Protein AF-A0A803NSI9-F1 (afdb_monomer)

Organism: Cannabis sativa (NCBI:txid3483)

Radius of gyration: 17.81 Å; Cα contacts (8 Å, |Δi|>4): 91; chains: 1; bounding box: 42×23×48 Å

Solvent-accessible surface area (backbone atoms only — not comparable to full-atom values): 7154 Å² total; per-residue (Å²): 134,84,73,88,62,89,81,51,71,66,54,53,50,34,50,50,52,51,50,42,46,43,50,57,47,51,24,62,81,75,98,66,82,80,56,68,67,58,59,56,29,56,75,33,67,69,58,43,72,67,45,65,57,70,59,56,25,48,53,41,38,52,51,20,51,55,52,41,74,72,44,90,65,94,57,96,67,52,54,31,63,44,64,64,55,48,48,48,43,29,71,76,36,57,70,56,15,72,74,48,30,48,77,79,56,88,52,86,63,64,70,80,13,56,43,70,58,79,77,131

Structure (mmCIF, N/CA/C/O backbone):
data_AF-A0A803NSI9-F1
#
_entry.id   AF-A0A803NSI9-F1
#
loop_
_atom_site.group_PDB
_atom_site.id
_atom_site.type_symbol
_atom_site.label_atom_id
_atom_site.label_alt_id
_atom_site.l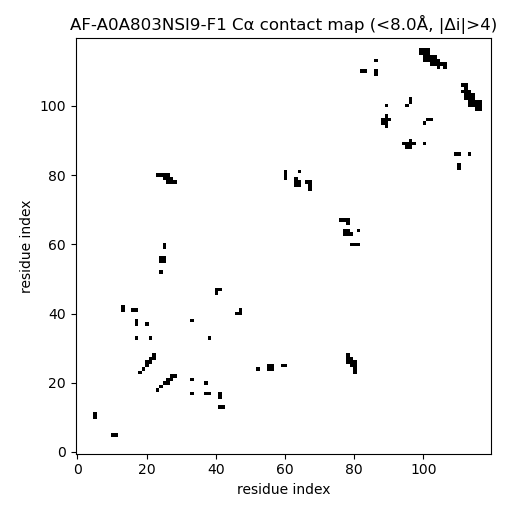abel_comp_id
_atom_site.label_asym_id
_atom_site.label_entity_id
_atom_site.label_seq_id
_atom_site.pdbx_PDB_ins_code
_atom_site.Cartn_x
_atom_site.Cartn_y
_atom_site.Cartn_z
_atom_site.occupancy
_atom_site.B_iso_or_equiv
_atom_site.auth_seq_id
_atom_site.auth_comp_id
_atom_site.auth_asym_id
_atom_site.auth_atom_id
_atom_site.pdbx_PDB_model_num
ATOM 1 N N . MET A 1 1 ? -7.274 -0.157 26.156 1.00 39.25 1 MET A N 1
ATOM 2 C CA . MET A 1 1 ? -7.868 -1.446 26.565 1.00 39.25 1 MET A CA 1
ATOM 3 C C . MET A 1 1 ? -8.128 -2.195 25.267 1.00 39.25 1 MET A C 1
ATOM 5 O O . MET A 1 1 ? -9.090 -1.889 24.584 1.00 39.25 1 MET A O 1
ATOM 9 N N . LEU A 1 2 ? -7.152 -2.987 24.818 1.00 45.94 2 LEU A N 1
ATOM 10 C CA . LEU A 1 2 ? -7.159 -3.613 23.492 1.00 45.94 2 LEU A CA 1
ATOM 11 C C . LEU A 1 2 ? -8.053 -4.854 23.546 1.00 45.94 2 LEU A C 1
ATOM 13 O O . LEU A 1 2 ? -7.735 -5.786 24.276 1.00 45.94 2 LEU A O 1
ATOM 17 N N . PHE A 1 3 ? -9.175 -4.793 22.827 1.00 53.41 3 PHE A N 1
ATOM 18 C CA . PHE A 1 3 ? -10.102 -5.883 22.504 1.00 53.41 3 PHE A CA 1
ATOM 19 C C . PHE A 1 3 ? -10.387 -6.855 23.655 1.00 53.41 3 PHE A C 1
ATOM 21 O O . PHE A 1 3 ? -9.786 -7.923 23.789 1.00 53.41 3 PHE A O 1
ATOM 28 N N . GLY A 1 4 ? -11.345 -6.485 24.503 1.00 48.59 4 GLY A N 1
ATOM 29 C CA . GLY A 1 4 ? -11.903 -7.395 25.495 1.00 48.59 4 GLY A CA 1
ATOM 30 C C . GLY A 1 4 ? -12.705 -8.510 24.830 1.00 48.59 4 GLY A C 1
ATOM 31 O O . GLY A 1 4 ? -13.916 -8.383 24.773 1.00 48.59 4 GLY A O 1
ATOM 32 N N . THR A 1 5 ? -12.027 -9.592 24.422 1.00 59.25 5 THR A N 1
ATOM 33 C CA . THR A 1 5 ? -12.569 -10.770 23.708 1.00 59.25 5 THR A CA 1
ATOM 34 C C . THR A 1 5 ? -13.263 -10.386 22.394 1.00 59.25 5 THR A C 1
ATOM 36 O O . THR A 1 5 ? -14.212 -9.624 22.417 1.00 59.25 5 THR A O 1
ATOM 39 N N . ILE A 1 6 ? -12.818 -10.916 21.248 1.00 63.94 6 ILE A N 1
ATOM 40 C CA . ILE A 1 6 ? -13.562 -10.766 19.982 1.00 63.94 6 ILE A CA 1
ATOM 41 C C . ILE A 1 6 ? -14.926 -11.418 20.206 1.00 63.94 6 ILE A C 1
ATOM 43 O O . ILE A 1 6 ? -14.988 -12.635 20.406 1.00 63.94 6 ILE A O 1
ATOM 47 N N . LYS A 1 7 ? -15.979 -10.609 20.302 1.00 69.62 7 LYS A N 1
ATOM 48 C CA . LYS A 1 7 ? -17.301 -11.069 20.747 1.00 69.62 7 LYS A CA 1
ATOM 49 C C . LYS A 1 7 ? -18.300 -11.163 19.609 1.00 69.62 7 LYS A C 1
ATOM 51 O O . LYS A 1 7 ? -19.224 -11.968 19.719 1.00 69.62 7 LYS A O 1
ATOM 56 N N . ASP A 1 8 ? -18.111 -10.391 18.544 1.00 82.69 8 ASP A N 1
ATOM 57 C CA . ASP A 1 8 ? -19.060 -10.294 17.440 1.00 82.69 8 ASP A CA 1
ATOM 58 C C . ASP A 1 8 ? -18.393 -10.011 16.078 1.00 82.69 8 ASP A C 1
ATOM 60 O O . ASP A 1 8 ? -17.171 -9.880 15.954 1.00 82.69 8 ASP A O 1
ATOM 64 N N . ASP A 1 9 ? -19.223 -9.980 15.032 1.00 89.25 9 ASP A N 1
ATOM 65 C CA . ASP A 1 9 ? -18.797 -9.720 13.655 1.00 89.25 9 ASP A CA 1
ATOM 66 C C . ASP A 1 9 ? -18.274 -8.281 13.460 1.00 89.25 9 ASP A C 1
ATOM 68 O O . ASP A 1 9 ? -17.465 -8.050 12.559 1.00 89.25 9 ASP A O 1
ATOM 72 N N . ASP A 1 10 ? -18.679 -7.322 14.303 1.00 89.25 10 ASP A N 1
ATOM 73 C CA . ASP A 1 10 ? -18.208 -5.930 14.242 1.00 89.25 10 ASP A CA 1
ATOM 74 C C . ASP A 1 10 ? -16.729 -5.844 14.638 1.00 89.25 10 ASP A C 1
ATOM 76 O O . ASP A 1 10 ? -15.914 -5.276 13.905 1.00 89.25 10 ASP A O 1
ATOM 80 N N . ASP A 1 11 ? -16.340 -6.522 15.722 1.00 90.00 11 ASP A N 1
ATOM 81 C CA . ASP A 1 11 ? -14.936 -6.660 16.120 1.00 90.00 11 ASP A CA 1
ATOM 82 C C . ASP A 1 11 ? -14.088 -7.278 14.992 1.00 90.00 11 ASP A C 1
ATOM 84 O O . ASP A 1 11 ? -12.969 -6.829 14.711 1.00 90.00 11 ASP A O 1
ATOM 88 N N . ALA A 1 12 ? -14.616 -8.302 14.311 1.00 90.75 12 ALA A N 1
ATOM 89 C CA . ALA A 1 12 ? -13.928 -8.951 13.198 1.00 90.75 12 ALA A CA 1
ATOM 90 C C . ALA A 1 12 ? -13.736 -7.999 12.003 1.00 90.75 12 ALA A C 1
ATOM 92 O O . ALA A 1 12 ? -12.651 -7.964 11.411 1.00 90.75 12 ALA A O 1
ATOM 93 N N . ILE A 1 13 ? -14.750 -7.189 11.676 1.00 91.69 13 ILE A N 1
ATOM 94 C CA . ILE A 1 13 ? -14.670 -6.160 10.630 1.00 91.69 13 ILE A CA 1
ATOM 95 C C . ILE A 1 13 ? -13.623 -5.105 10.994 1.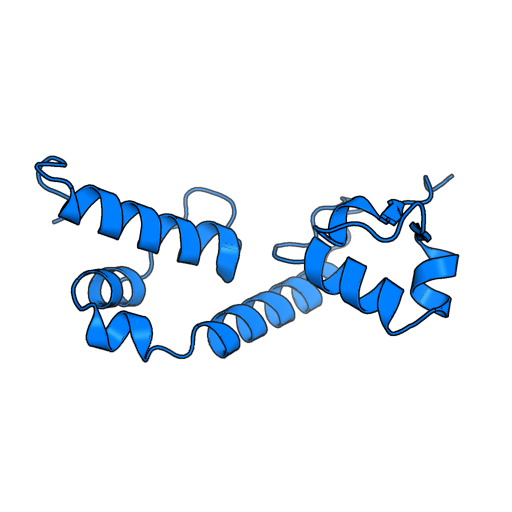00 91.69 13 ILE A C 1
ATOM 97 O O . ILE A 1 13 ? -12.780 -4.765 10.160 1.00 91.69 13 ILE A O 1
ATOM 101 N N . LYS A 1 14 ? -13.614 -4.621 12.239 1.00 93.31 14 LYS A N 1
ATOM 102 C CA . LYS A 1 14 ? -12.630 -3.638 12.714 1.00 93.31 14 LYS A CA 1
ATOM 103 C C . LYS A 1 14 ? -11.209 -4.174 12.618 1.00 93.31 14 LYS A C 1
ATOM 105 O O . LYS A 1 14 ? -10.328 -3.491 12.095 1.00 93.31 14 LYS A O 1
ATOM 110 N N . ILE A 1 15 ? -10.984 -5.424 13.020 1.00 91.19 15 ILE A N 1
ATOM 111 C CA . ILE A 1 15 ? -9.681 -6.087 12.876 1.00 91.19 15 ILE A CA 1
ATOM 112 C C . ILE A 1 15 ? -9.287 -6.212 11.399 1.00 91.19 15 ILE A C 1
ATOM 114 O O . ILE A 1 15 ? -8.138 -5.934 11.052 1.00 91.19 15 ILE A O 1
ATOM 118 N N . ALA A 1 16 ? -10.217 -6.573 10.512 1.00 92.12 16 ALA A N 1
ATOM 119 C CA . ALA A 1 16 ? -9.950 -6.640 9.076 1.00 92.12 16 ALA A CA 1
ATOM 120 C C . ALA A 1 16 ? -9.593 -5.262 8.483 1.00 92.12 16 ALA A C 1
ATOM 122 O O . ALA A 1 16 ? -8.659 -5.165 7.677 1.00 92.12 16 ALA A O 1
ATOM 123 N N . LYS A 1 17 ? -10.269 -4.188 8.919 1.00 93.50 17 LYS A N 1
ATOM 124 C CA . LYS A 1 17 ? -9.940 -2.799 8.556 1.00 93.50 17 LYS A CA 1
ATOM 125 C C . LYS A 1 17 ? -8.524 -2.437 9.035 1.00 93.50 17 LYS A C 1
ATOM 127 O O . LYS A 1 17 ? -7.701 -2.021 8.218 1.00 93.50 17 LYS A O 1
ATOM 132 N N . VAL A 1 18 ? -8.184 -2.694 10.306 1.00 92.06 18 VAL A N 1
ATOM 133 C CA . VAL A 1 18 ? -6.827 -2.471 10.854 1.00 92.06 18 VAL A CA 1
ATOM 134 C C . VAL A 1 18 ? -5.773 -3.255 10.071 1.00 92.06 18 VAL A C 1
ATOM 136 O O . VAL A 1 18 ? -4.748 -2.690 9.680 1.00 92.06 18 VAL A O 1
ATOM 139 N N . PHE A 1 19 ? -6.012 -4.543 9.811 1.00 88.06 19 PHE A N 1
ATOM 140 C CA . PHE A 1 19 ? -5.093 -5.404 9.069 1.00 88.06 19 PHE A CA 1
ATOM 141 C C . PHE A 1 19 ? -4.831 -4.855 7.665 1.00 88.06 19 PHE A C 1
ATOM 143 O O . PHE A 1 19 ? -3.676 -4.753 7.250 1.00 88.06 19 PHE A O 1
ATOM 150 N N . THR A 1 20 ? -5.894 -4.452 6.966 1.00 87.12 20 THR A N 1
ATOM 151 C CA . THR A 1 20 ? -5.825 -3.873 5.621 1.00 87.12 20 THR A CA 1
ATOM 152 C C . THR A 1 20 ? -5.000 -2.593 5.621 1.00 87.12 20 THR A C 1
ATOM 154 O O . THR A 1 20 ? -4.052 -2.469 4.851 1.00 87.12 20 THR A O 1
ATOM 157 N N . VAL A 1 21 ? -5.288 -1.650 6.516 1.00 88.94 21 VAL A N 1
ATOM 158 C CA . VAL A 1 21 ? -4.540 -0.389 6.570 1.00 88.94 21 VAL A CA 1
ATOM 159 C C . VAL A 1 21 ? -3.062 -0.643 6.867 1.00 88.94 21 VAL A C 1
ATOM 161 O O . VAL A 1 21 ? -2.190 -0.204 6.122 1.00 88.94 21 VAL A O 1
ATOM 164 N N . THR A 1 22 ? -2.768 -1.395 7.922 1.00 85.06 22 THR A N 1
ATOM 165 C CA . THR A 1 22 ? -1.390 -1.572 8.400 1.00 85.06 22 THR A CA 1
ATOM 166 C C . THR A 1 22 ? -0.529 -2.416 7.457 1.00 85.06 22 THR A C 1
ATOM 168 O O . THR A 1 22 ? 0.617 -2.056 7.191 1.00 85.06 22 THR A O 1
ATOM 171 N N . ASN A 1 23 ? -1.062 -3.515 6.914 1.00 79.00 23 ASN A N 1
ATOM 172 C CA . ASN A 1 23 ? -0.282 -4.459 6.103 1.00 79.00 23 ASN A CA 1
ATOM 173 C C . ASN A 1 23 ? -0.375 -4.184 4.604 1.00 79.00 23 ASN A C 1
ATOM 175 O O . ASN A 1 23 ? 0.573 -4.469 3.877 1.00 79.00 23 ASN A O 1
ATOM 179 N N . ILE A 1 24 ? -1.510 -3.672 4.125 1.00 79.56 24 ILE A N 1
ATOM 180 C CA . ILE A 1 24 ? -1.711 -3.421 2.696 1.00 79.56 24 ILE A CA 1
ATOM 181 C C . ILE A 1 24 ? -1.359 -1.969 2.390 1.00 79.56 24 ILE A C 1
ATOM 183 O O . ILE A 1 24 ? -0.475 -1.741 1.576 1.00 79.56 24 ILE A O 1
ATOM 187 N N . LEU A 1 25 ? -1.983 -0.991 3.051 1.00 82.00 25 LEU A N 1
ATOM 188 C CA . LEU A 1 25 ? -1.800 0.422 2.683 1.00 82.00 25 LEU A CA 1
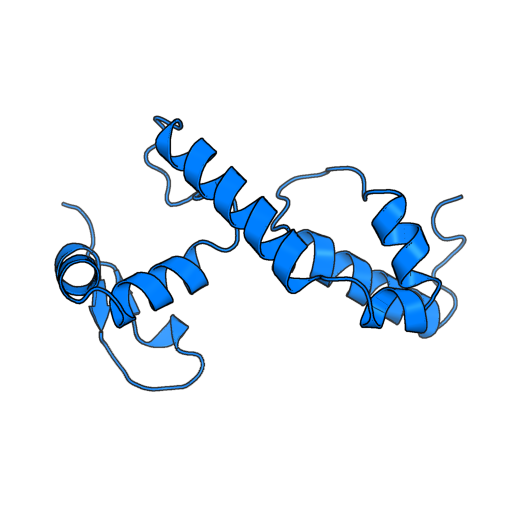ATOM 189 C C . LEU A 1 25 ? -0.474 1.018 3.157 1.00 82.00 25 LEU A C 1
ATOM 191 O O . LEU A 1 25 ? 0.173 1.737 2.399 1.00 82.00 25 LEU A O 1
ATOM 195 N N . GLU A 1 26 ? -0.089 0.739 4.400 1.00 80.19 26 GLU A N 1
ATOM 196 C CA . GLU A 1 26 ? 1.167 1.217 4.992 1.00 80.19 26 GLU A CA 1
ATOM 197 C C . GLU A 1 26 ? 2.308 0.214 4.798 1.00 80.19 26 GLU A C 1
ATOM 199 O O . GLU A 1 26 ? 3.476 0.560 4.940 1.00 80.19 26 GLU A O 1
ATOM 204 N N . SER A 1 27 ? 1.975 -1.043 4.489 1.00 73.69 27 SER A N 1
ATOM 205 C CA . SER A 1 27 ? 2.922 -2.148 4.351 1.00 73.69 27 SER A CA 1
ATOM 206 C C . SER A 1 27 ? 3.956 -2.230 5.484 1.00 73.69 27 SER A C 1
ATOM 208 O O . SER A 1 27 ? 5.133 -2.551 5.265 1.00 73.69 27 SER A O 1
ATOM 210 N N . LYS A 1 28 ? 3.503 -1.993 6.718 1.00 68.69 28 LYS A N 1
ATOM 211 C CA . LYS A 1 28 ? 4.312 -2.194 7.918 1.00 68.69 28 LYS A CA 1
ATOM 212 C C . LYS A 1 28 ? 4.713 -3.665 8.006 1.00 68.69 28 LYS A C 1
ATOM 214 O O . LYS A 1 28 ? 3.871 -4.556 7.923 1.00 68.69 28 LYS A O 1
ATOM 219 N N . ARG A 1 29 ? 6.014 -3.928 8.158 1.00 59.56 29 ARG A N 1
ATOM 220 C CA . ARG A 1 29 ? 6.553 -5.273 8.402 1.00 59.56 29 ARG A CA 1
ATOM 221 C C . ARG A 1 29 ? 7.122 -5.350 9.815 1.00 59.56 29 ARG A C 1
ATOM 223 O O . ARG A 1 29 ? 7.892 -4.486 10.223 1.00 59.56 29 ARG A O 1
ATOM 230 N N . GLY A 1 30 ? 6.773 -6.416 10.532 1.00 61.44 30 GLY A N 1
ATOM 231 C CA . GLY A 1 30 ? 7.203 -6.666 11.910 1.00 61.44 30 GLY A CA 1
ATOM 232 C C . GLY A 1 30 ? 6.149 -6.290 12.953 1.00 61.44 30 GLY A C 1
ATOM 233 O O . GLY A 1 30 ? 5.103 -5.735 12.634 1.00 61.44 30 GLY A O 1
ATOM 234 N N . SER A 1 31 ? 6.425 -6.614 14.218 1.00 60.03 31 SER A N 1
ATOM 235 C CA . SER A 1 31 ? 5.533 -6.322 15.348 1.00 60.03 31 SER A CA 1
ATOM 236 C C . SER A 1 31 ? 5.609 -4.840 15.726 1.00 60.03 31 SER A C 1
ATOM 238 O O . SER A 1 31 ? 6.195 -4.478 16.745 1.00 60.03 31 SER A O 1
ATOM 240 N N . THR A 1 32 ? 5.063 -3.968 14.882 1.00 69.19 32 THR A N 1
ATOM 241 C CA . THR A 1 32 ? 4.888 -2.548 15.206 1.00 69.19 32 THR A CA 1
ATOM 242 C C . THR A 1 32 ? 3.533 -2.333 15.866 1.00 69.19 32 THR A C 1
ATOM 244 O O . THR A 1 32 ? 2.536 -2.933 15.469 1.00 69.19 32 THR A O 1
ATOM 247 N N . ALA A 1 33 ? 3.493 -1.472 16.884 1.00 80.69 33 ALA A N 1
ATOM 248 C CA . ALA A 1 33 ? 2.234 -1.066 17.490 1.00 80.69 33 ALA A CA 1
ATOM 249 C C . ALA A 1 33 ? 1.334 -0.393 16.439 1.00 80.69 33 ALA A C 1
ATOM 251 O O . ALA A 1 33 ? 1.811 0.373 15.595 1.00 80.69 33 ALA A O 1
ATOM 252 N N . VAL A 1 34 ? 0.035 -0.689 16.496 1.00 83.69 34 VAL A N 1
ATOM 253 C CA . VAL A 1 34 ? -0.963 -0.013 15.663 1.00 83.69 34 VAL A CA 1
ATOM 254 C C . VAL A 1 34 ? -1.076 1.436 16.131 1.00 83.69 34 VAL A C 1
ATOM 256 O O . VAL A 1 34 ? -1.116 1.711 17.329 1.00 83.69 34 VAL A O 1
ATOM 259 N N . ASP A 1 35 ? -1.104 2.353 15.170 1.00 87.19 35 ASP A N 1
ATOM 260 C CA . ASP A 1 35 ? -1.282 3.780 15.422 1.00 87.19 35 ASP A CA 1
ATOM 261 C C . ASP A 1 35 ? -2.664 4.027 16.049 1.00 87.19 35 ASP A C 1
ATOM 263 O O . ASP A 1 35 ? -3.682 3.531 15.559 1.00 87.19 35 ASP A O 1
ATOM 267 N N . GLU A 1 36 ? -2.696 4.795 17.137 1.00 90.38 36 GLU A N 1
ATOM 268 C CA . GLU A 1 36 ? -3.919 5.148 17.861 1.00 90.38 36 GLU A CA 1
ATOM 269 C C . GLU A 1 36 ? -4.956 5.814 16.946 1.00 90.38 36 GLU A C 1
ATOM 271 O O . GLU A 1 36 ? -6.154 5.598 17.115 1.00 90.38 36 GLU A O 1
ATOM 276 N N . LEU A 1 37 ? -4.512 6.571 15.938 1.00 92.44 37 LEU A N 1
ATOM 277 C CA . LEU A 1 37 ? -5.400 7.157 14.941 1.00 92.44 37 LEU A CA 1
ATOM 278 C C . LEU A 1 37 ? -6.154 6.079 14.157 1.00 92.44 37 LEU A C 1
ATOM 280 O O . LEU A 1 37 ? -7.352 6.212 13.949 1.00 92.44 37 LEU A O 1
ATOM 284 N N . ILE A 1 38 ? -5.482 4.997 13.755 1.00 91.62 38 ILE A N 1
ATOM 285 C CA . ILE A 1 38 ? -6.131 3.895 13.030 1.00 91.62 38 ILE A CA 1
ATOM 286 C C . ILE A 1 38 ? -7.159 3.208 13.923 1.00 91.62 38 ILE A C 1
ATOM 288 O O . ILE A 1 38 ? -8.250 2.904 13.456 1.00 91.62 38 ILE A O 1
ATOM 292 N N . MET A 1 39 ? -6.837 3.023 15.205 1.00 92.12 39 MET A N 1
ATOM 293 C CA . MET A 1 39 ? -7.767 2.440 16.174 1.00 92.12 39 MET A CA 1
ATOM 294 C C . MET A 1 39 ? -9.027 3.298 16.335 1.00 92.12 39 MET A C 1
ATOM 296 O O . MET A 1 39 ? -10.123 2.760 16.324 1.00 92.12 39 MET A O 1
ATOM 300 N N . LYS A 1 40 ? -8.882 4.627 16.404 1.00 93.62 40 LYS A N 1
ATOM 301 C CA . LYS A 1 40 ? -10.027 5.550 16.465 1.00 93.62 40 LYS A CA 1
ATOM 302 C C . LYS A 1 40 ? -10.850 5.546 15.180 1.00 93.62 40 LYS A C 1
ATOM 304 O O . LYS A 1 40 ? -12.068 5.564 15.250 1.00 93.62 40 LYS A O 1
ATOM 309 N N . LEU A 1 41 ? -10.190 5.504 14.021 1.00 95.69 41 LEU A N 1
ATOM 310 C CA . LEU A 1 41 ? -10.877 5.500 12.731 1.00 95.69 41 LEU A CA 1
ATOM 311 C C . LEU A 1 41 ? -11.692 4.225 12.527 1.00 95.69 41 LEU A C 1
ATOM 313 O O . LEU A 1 41 ? -12.792 4.306 12.016 1.00 95.69 41 LEU A O 1
ATOM 317 N N . VAL A 1 42 ? -11.203 3.041 12.911 1.00 94.25 42 VAL A N 1
ATOM 318 C CA . VAL A 1 42 ? -11.994 1.812 12.701 1.00 94.25 42 VAL A CA 1
ATOM 319 C C . VAL A 1 42 ? -13.241 1.731 13.583 1.00 94.25 42 VAL A C 1
ATOM 321 O O . VAL A 1 42 ? -14.153 0.980 13.246 1.00 94.25 42 VAL A O 1
ATOM 324 N N . ASP A 1 43 ? -13.292 2.496 14.674 1.00 93.38 43 ASP A N 1
ATOM 325 C CA . ASP A 1 43 ? -14.470 2.594 15.537 1.00 93.38 43 ASP A CA 1
ATOM 326 C C . ASP A 1 43 ? -15.570 3.510 14.966 1.00 93.38 43 ASP A C 1
ATOM 328 O O . ASP A 1 43 ? -16.724 3.363 15.368 1.00 93.38 43 ASP A O 1
ATOM 332 N N . ASP A 1 44 ? -15.249 4.399 14.015 1.00 94.56 44 ASP A N 1
ATOM 333 C CA . ASP A 1 44 ? -16.199 5.301 13.348 1.00 94.56 44 ASP A CA 1
ATOM 334 C C . ASP A 1 44 ? -16.161 5.104 11.823 1.00 94.56 44 ASP A C 1
ATOM 336 O O . ASP A 1 44 ? -15.208 5.470 11.135 1.00 94.56 44 ASP A O 1
ATOM 340 N N . GLU A 1 45 ? -17.212 4.497 11.273 1.00 92.19 45 GLU A N 1
ATOM 341 C CA . GLU A 1 45 ? -17.266 4.160 9.850 1.00 92.19 45 GLU A CA 1
ATOM 342 C C . GLU A 1 45 ? -17.275 5.387 8.927 1.00 92.19 45 GLU A C 1
ATOM 344 O O . GLU A 1 45 ? -16.651 5.356 7.865 1.00 92.19 45 GLU A O 1
ATOM 349 N N . GLU A 1 46 ? -17.918 6.483 9.334 1.00 95.62 46 GLU A N 1
ATOM 350 C CA . GLU A 1 46 ? -18.000 7.697 8.522 1.00 95.62 46 GLU A CA 1
ATOM 351 C C . GLU A 1 46 ? -16.632 8.384 8.429 1.00 95.62 46 GLU A C 1
ATOM 353 O O . GLU A 1 46 ? -16.211 8.804 7.343 1.00 95.62 46 GLU A O 1
ATOM 358 N N . ASP A 1 47 ? -15.913 8.454 9.548 1.00 95.94 47 ASP A N 1
ATOM 359 C CA . ASP A 1 47 ? -14.553 8.980 9.589 1.00 95.94 47 ASP A CA 1
ATOM 360 C C . ASP A 1 47 ? -13.569 8.058 8.861 1.00 95.94 47 ASP A C 1
ATOM 362 O O . ASP A 1 47 ? -12.699 8.550 8.135 1.00 95.94 47 ASP A O 1
ATOM 366 N N . PHE A 1 48 ? -13.718 6.732 8.990 1.00 95.56 48 PHE A N 1
ATOM 367 C CA . PHE A 1 48 ? -12.909 5.766 8.246 1.00 95.56 48 PHE A CA 1
ATOM 368 C C . PHE A 1 48 ? -13.047 5.975 6.737 1.00 95.56 48 PHE A C 1
ATOM 370 O O . PHE A 1 48 ? -12.037 6.059 6.040 1.00 95.56 48 PHE A O 1
ATOM 377 N N . ASP A 1 49 ? -14.268 6.096 6.222 1.00 94.00 49 ASP A N 1
ATOM 378 C CA . ASP A 1 49 ? -14.519 6.202 4.782 1.00 94.00 49 ASP A CA 1
ATOM 379 C C . ASP A 1 49 ? -14.090 7.555 4.200 1.00 94.00 49 ASP A C 1
ATOM 381 O O . ASP A 1 49 ? -13.635 7.636 3.054 1.00 94.00 49 ASP A O 1
ATOM 385 N N . LYS A 1 50 ? -14.189 8.632 4.987 1.00 96.62 50 LYS A N 1
ATOM 386 C CA . LYS A 1 50 ? -13.738 9.975 4.585 1.00 96.62 50 LYS A CA 1
ATOM 387 C C . LYS A 1 50 ? -12.234 10.173 4.727 1.00 96.62 50 LYS A C 1
ATOM 389 O O . LYS A 1 50 ? -11.689 11.128 4.160 1.00 96.62 50 LYS A O 1
ATOM 394 N N . TYR A 1 51 ? -11.555 9.314 5.482 1.00 96.19 51 TYR A N 1
ATOM 395 C CA . TYR A 1 51 ? -10.125 9.440 5.695 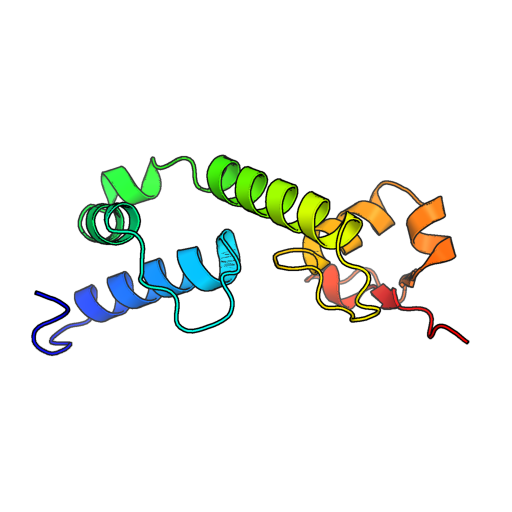1.00 96.19 51 TYR A CA 1
ATOM 396 C C . TYR A 1 51 ? -9.361 9.321 4.362 1.00 96.19 51 TYR A C 1
ATOM 398 O O . TYR A 1 51 ? -9.645 8.438 3.549 1.00 96.19 51 TYR A O 1
ATOM 406 N N . PRO A 1 52 ? -8.353 10.176 4.097 1.00 95.06 52 PRO A N 1
ATOM 407 C CA . PRO A 1 52 ? -7.643 10.193 2.821 1.00 95.06 52 PRO A CA 1
ATOM 408 C C . PRO A 1 52 ? -6.622 9.043 2.703 1.00 95.06 52 PRO A C 1
ATOM 410 O O . PRO A 1 52 ? -5.417 9.276 2.560 1.00 95.06 52 PRO A O 1
ATOM 413 N N . TRP A 1 53 ? -7.094 7.791 2.713 1.00 90.56 53 TRP A N 1
ATOM 414 C CA . TRP A 1 53 ? -6.276 6.572 2.646 1.00 90.56 53 TRP A CA 1
ATOM 415 C C . TRP A 1 53 ? -5.291 6.565 1.480 1.00 90.56 53 TRP A C 1
ATOM 417 O O . TRP A 1 53 ? -4.145 6.151 1.644 1.00 90.56 53 TRP A O 1
ATOM 427 N N . GLY A 1 54 ? -5.711 7.080 0.320 1.00 86.38 54 GLY A N 1
ATOM 428 C CA . GLY A 1 54 ? -4.851 7.191 -0.857 1.00 86.38 54 GLY A CA 1
ATOM 429 C C . GLY A 1 54 ? -3.632 8.087 -0.621 1.00 86.38 54 GLY A C 1
ATOM 430 O O . GLY A 1 54 ? -2.529 7.719 -1.012 1.00 86.38 54 GLY A O 1
ATOM 431 N N . ARG A 1 55 ? -3.802 9.225 0.070 1.00 89.69 55 ARG A N 1
ATOM 432 C CA . ARG A 1 55 ? -2.683 10.120 0.407 1.00 89.69 55 ARG A CA 1
ATOM 433 C C . ARG A 1 55 ? -1.755 9.471 1.428 1.00 89.69 55 ARG A C 1
ATOM 435 O O . ARG A 1 55 ? -0.554 9.448 1.205 1.00 89.69 55 ARG A O 1
ATOM 442 N N . ARG A 1 56 ? -2.306 8.886 2.497 1.00 89.25 56 ARG A N 1
ATOM 443 C CA . ARG A 1 56 ? -1.504 8.196 3.520 1.00 89.25 56 ARG A CA 1
ATOM 444 C C . ARG A 1 56 ? -0.674 7.058 2.920 1.00 89.25 56 ARG A C 1
ATOM 446 O O . ARG A 1 56 ? 0.518 6.974 3.180 1.00 89.25 56 ARG A O 1
ATOM 453 N N . SER A 1 57 ? -1.286 6.222 2.079 1.00 84.31 57 SER A N 1
ATOM 454 C CA . SER A 1 57 ? -0.583 5.127 1.398 1.00 84.31 57 SER A CA 1
ATOM 455 C C . SER A 1 57 ? 0.486 5.641 0.427 1.00 84.31 57 SER A C 1
ATOM 457 O O . SER A 1 57 ? 1.582 5.084 0.367 1.00 84.31 57 SER A O 1
ATOM 459 N N . PHE A 1 58 ? 0.211 6.734 -0.292 1.00 82.56 58 PHE A N 1
ATOM 460 C CA . PHE A 1 58 ? 1.198 7.382 -1.156 1.00 82.56 58 PHE A CA 1
ATOM 461 C C . PHE A 1 58 ? 2.408 7.891 -0.362 1.00 82.56 58 PHE A C 1
ATOM 463 O O . PHE A 1 58 ? 3.542 7.599 -0.736 1.00 82.56 58 PHE A O 1
ATOM 470 N N . ASP A 1 59 ? 2.180 8.582 0.755 1.00 85.88 59 ASP A N 1
ATOM 471 C CA . ASP A 1 59 ? 3.253 9.121 1.593 1.00 85.88 59 ASP A CA 1
ATOM 472 C C . ASP A 1 59 ? 4.138 8.003 2.169 1.00 85.88 59 ASP A C 1
ATOM 474 O O . ASP A 1 59 ? 5.366 8.097 2.108 1.00 85.88 59 ASP A O 1
ATOM 478 N N . GLU A 1 60 ? 3.542 6.911 2.665 1.00 81.44 60 GLU A N 1
ATOM 479 C CA . GLU A 1 60 ? 4.300 5.741 3.134 1.00 81.44 60 GLU A CA 1
ATOM 480 C C . GLU A 1 60 ? 5.073 5.059 1.996 1.00 81.44 60 GLU A C 1
ATOM 482 O O . GLU A 1 60 ? 6.225 4.665 2.177 1.00 81.44 60 GLU A O 1
ATOM 487 N N . THR A 1 61 ? 4.497 5.003 0.792 1.00 76.06 61 THR A N 1
ATOM 488 C CA . THR A 1 61 ? 5.183 4.466 -0.393 1.00 76.06 61 THR A CA 1
ATOM 489 C C . THR A 1 61 ? 6.414 5.300 -0.751 1.00 76.06 61 THR A C 1
ATOM 491 O O . THR A 1 61 ? 7.487 4.745 -0.986 1.00 76.06 61 THR A O 1
ATOM 494 N N . ILE A 1 62 ? 6.299 6.632 -0.765 1.00 80.69 62 ILE A N 1
ATOM 495 C CA . ILE A 1 62 ? 7.428 7.527 -1.056 1.00 80.69 62 ILE A CA 1
ATOM 496 C C . ILE A 1 62 ? 8.525 7.385 -0.000 1.00 80.69 62 ILE A C 1
ATOM 498 O O . ILE A 1 62 ? 9.696 7.266 -0.360 1.00 80.69 62 ILE A O 1
ATOM 502 N N . LYS A 1 63 ? 8.166 7.330 1.289 1.00 79.69 63 LYS A N 1
ATOM 503 C CA . LYS A 1 63 ? 9.135 7.078 2.367 1.00 79.69 63 LYS A CA 1
ATOM 504 C C . LYS A 1 63 ? 9.862 5.751 2.158 1.00 79.69 63 LYS A C 1
ATOM 506 O O . LYS A 1 63 ? 11.089 5.723 2.205 1.00 79.69 63 LYS A O 1
ATOM 511 N N . GLY A 1 64 ? 9.126 4.678 1.862 1.00 75.31 64 GLY A N 1
ATOM 512 C CA . GLY A 1 64 ? 9.695 3.359 1.587 1.00 75.31 64 GLY A CA 1
ATOM 513 C C . GLY A 1 64 ? 10.654 3.355 0.393 1.00 75.31 64 GLY A C 1
ATOM 514 O O . GLY A 1 64 ? 11.710 2.728 0.465 1.00 75.31 64 GLY A O 1
ATOM 515 N N . LEU A 1 65 ? 10.333 4.091 -0.677 1.00 74.00 65 LEU A N 1
ATOM 516 C CA . LEU A 1 65 ? 11.197 4.246 -1.852 1.00 74.00 65 LEU A CA 1
ATOM 517 C C . LEU A 1 65 ? 12.492 5.003 -1.533 1.00 74.00 65 LEU A C 1
ATOM 519 O O . LEU A 1 65 ? 13.563 4.551 -1.932 1.00 74.00 65 LEU A O 1
ATOM 523 N N . ILE A 1 66 ? 12.404 6.114 -0.795 1.00 77.31 66 ILE A N 1
ATOM 524 C CA . ILE A 1 66 ? 13.579 6.886 -0.362 1.00 77.31 66 ILE A CA 1
ATOM 525 C C . ILE A 1 66 ? 14.477 6.010 0.516 1.00 77.31 66 ILE A C 1
ATOM 527 O O . ILE A 1 66 ? 15.670 5.884 0.256 1.00 77.31 66 ILE A O 1
ATOM 531 N N . SER A 1 67 ? 13.899 5.319 1.502 1.00 73.12 67 SER A N 1
ATOM 532 C CA . SER A 1 67 ? 14.660 4.408 2.361 1.00 73.12 67 SER A CA 1
ATOM 533 C C . SER A 1 67 ? 15.284 3.247 1.585 1.00 73.12 67 SER A C 1
ATOM 535 O O . SER A 1 67 ? 16.390 2.831 1.909 1.00 73.12 67 SER A O 1
ATOM 537 N N . ALA A 1 68 ? 14.610 2.720 0.558 1.00 67.88 68 ALA A N 1
ATOM 538 C CA . ALA A 1 68 ? 15.164 1.669 -0.292 1.00 67.88 68 ALA A CA 1
ATOM 539 C C . ALA A 1 68 ? 16.329 2.167 -1.161 1.00 67.88 68 ALA A C 1
ATOM 541 O O . ALA A 1 68 ? 17.268 1.412 -1.391 1.00 67.88 68 ALA A O 1
ATOM 542 N N . GLN A 1 69 ? 16.299 3.426 -1.609 1.00 66.50 69 GLN A N 1
ATOM 543 C CA . GLN A 1 69 ? 17.416 4.049 -2.324 1.00 66.50 69 GLN A CA 1
ATOM 544 C C . GLN A 1 69 ? 18.667 4.167 -1.440 1.00 66.50 69 GLN A C 1
ATOM 546 O O . GLN A 1 69 ? 19.784 4.015 -1.928 1.00 66.50 69 GLN A O 1
ATOM 551 N N . GLU A 1 70 ? 18.479 4.426 -0.148 1.00 67.25 70 GLU A N 1
ATOM 552 C CA . GLU A 1 70 ? 19.559 4.543 0.839 1.00 67.25 70 GLU A CA 1
ATOM 553 C C . GLU A 1 70 ? 20.001 3.183 1.411 1.00 67.25 70 GLU A C 1
ATOM 555 O O . GLU A 1 70 ? 21.028 3.090 2.087 1.00 67.25 70 GLU A O 1
ATOM 560 N N . CYS A 1 71 ? 19.243 2.111 1.157 1.00 60.44 71 CYS A N 1
ATOM 561 C CA . CYS A 1 71 ? 19.536 0.787 1.687 1.00 60.44 71 CYS A CA 1
ATOM 562 C C . CYS A 1 71 ? 20.496 0.028 0.763 1.00 60.44 71 CYS A C 1
ATOM 564 O O . CYS A 1 71 ? 20.122 -0.425 -0.313 1.00 60.44 71 CYS A O 1
ATOM 566 N N . ASP A 1 72 ? 21.717 -0.223 1.233 1.00 55.88 72 ASP A N 1
ATOM 567 C CA . ASP A 1 72 ? 22.733 -1.010 0.509 1.00 55.88 72 ASP A CA 1
ATOM 568 C C . ASP A 1 72 ? 22.422 -2.531 0.481 1.00 55.88 72 ASP A C 1
ATOM 570 O O . ASP A 1 72 ? 23.212 -3.372 0.041 1.00 55.88 72 ASP A O 1
ATOM 574 N N . LYS A 1 73 ? 21.243 -2.929 0.984 1.00 54.25 73 LYS A N 1
ATOM 575 C CA . LYS A 1 73 ? 20.784 -4.319 0.978 1.00 54.25 73 LYS A CA 1
ATOM 576 C C . LYS A 1 73 ? 20.252 -4.682 -0.407 1.00 54.25 73 LYS A C 1
ATOM 578 O O . LYS A 1 73 ? 19.177 -4.254 -0.810 1.00 54.25 73 LYS A O 1
ATOM 583 N N . LYS A 1 74 ? 20.957 -5.583 -1.094 1.00 47.66 74 LYS A N 1
ATOM 584 C CA . LYS A 1 74 ? 20.544 -6.215 -2.364 1.00 47.66 74 LYS A CA 1
ATOM 585 C C . LYS A 1 74 ? 19.423 -7.254 -2.182 1.00 47.66 74 LYS A C 1
ATOM 587 O O . LYS A 1 74 ? 19.536 -8.387 -2.645 1.00 47.66 74 LYS A O 1
ATOM 592 N N . GLY A 1 75 ? 18.365 -6.903 -1.458 1.00 51.00 75 GLY A N 1
ATOM 593 C CA . GLY A 1 75 ? 17.167 -7.724 -1.305 1.00 51.00 75 GLY A CA 1
ATOM 594 C C . GLY A 1 75 ? 16.017 -7.159 -2.131 1.00 51.00 75 GLY A C 1
ATOM 595 O O . GLY A 1 75 ? 15.911 -5.952 -2.301 1.00 51.00 75 GLY A O 1
ATOM 596 N N . TYR A 1 76 ? 15.091 -8.012 -2.576 1.00 46.84 76 TYR A N 1
ATOM 597 C CA . TYR A 1 76 ? 13.808 -7.602 -3.185 1.00 46.84 76 TYR A CA 1
ATOM 598 C C . TYR A 1 76 ? 12.867 -6.878 -2.192 1.00 46.84 76 TYR A C 1
ATOM 600 O O . TYR A 1 76 ? 11.674 -6.709 -2.439 1.00 46.84 76 TYR A O 1
ATOM 608 N N . GLU A 1 77 ? 13.396 -6.487 -1.037 1.00 51.47 77 GLU A N 1
ATOM 609 C CA . GLU A 1 77 ? 12.717 -5.877 0.092 1.00 51.47 77 GLU A CA 1
ATOM 610 C C . GLU A 1 77 ? 12.693 -4.358 -0.083 1.00 51.47 77 GLU A C 1
ATOM 612 O O . GLU A 1 77 ? 13.160 -3.611 0.768 1.00 51.47 77 GLU A O 1
ATOM 617 N N . LEU A 1 78 ? 12.124 -3.880 -1.190 1.00 51.75 78 LEU A N 1
ATOM 618 C CA . LEU A 1 78 ? 11.577 -2.530 -1.164 1.00 51.75 78 LEU A CA 1
ATOM 619 C C . LEU A 1 78 ? 10.463 -2.541 -0.107 1.00 51.75 78 LEU A C 1
ATOM 621 O O . LEU A 1 78 ? 9.516 -3.325 -0.195 1.00 51.75 78 LEU A O 1
ATOM 625 N N . CYS A 1 79 ? 10.648 -1.753 0.946 1.00 51.31 79 CYS A N 1
ATOM 626 C CA . CYS A 1 79 ? 9.834 -1.680 2.156 1.00 51.31 79 CYS A CA 1
ATOM 627 C C . CYS A 1 79 ? 8.392 -1.199 1.896 1.00 51.31 79 CYS A C 1
ATOM 629 O O . CYS A 1 79 ? 8.001 -0.133 2.351 1.00 51.31 79 CYS A O 1
ATOM 631 N N . GLY A 1 80 ? 7.591 -1.992 1.188 1.00 54.00 80 GLY A N 1
ATOM 632 C CA . GLY A 1 80 ? 6.158 -1.783 1.036 1.00 54.00 80 GLY A CA 1
ATOM 633 C C . GLY A 1 80 ? 5.655 -1.172 -0.266 1.00 54.00 80 GLY A C 1
ATOM 634 O O . GLY A 1 80 ? 6.405 -0.549 -1.008 1.00 54.00 80 GLY A O 1
ATOM 635 N N . PHE A 1 81 ? 4.418 -1.581 -0.603 1.00 59.69 81 PHE A N 1
ATOM 636 C CA . PHE A 1 81 ? 3.696 -1.481 -1.890 1.00 59.69 81 PHE A CA 1
ATOM 637 C C . PHE A 1 81 ? 4.520 -1.484 -3.200 1.00 59.69 81 PHE A C 1
ATOM 639 O O . PHE A 1 81 ? 4.033 -0.993 -4.227 1.00 59.69 81 PHE A O 1
ATOM 646 N N . PRO A 1 82 ? 5.732 -2.072 -3.265 1.00 61.91 82 PRO A N 1
ATOM 647 C CA . PRO A 1 82 ? 6.634 -1.754 -4.356 1.00 61.91 82 PRO A CA 1
ATOM 648 C C . PRO A 1 82 ? 6.208 -2.493 -5.609 1.00 61.91 82 PRO A C 1
ATOM 650 O O . PRO A 1 82 ? 6.453 -2.021 -6.697 1.00 61.91 82 PRO A O 1
ATOM 653 N N . LEU A 1 83 ? 5.501 -3.615 -5.473 1.00 63.94 83 LEU A N 1
ATOM 654 C CA . LEU A 1 83 ? 5.121 -4.474 -6.579 1.00 63.94 83 LEU A CA 1
ATOM 655 C C . LEU A 1 83 ? 4.077 -3.814 -7.483 1.00 63.94 83 LEU A C 1
ATOM 657 O O . LEU A 1 83 ? 4.187 -3.897 -8.701 1.00 63.94 83 LEU A O 1
ATOM 661 N N . ALA A 1 84 ? 3.079 -3.136 -6.906 1.00 71.25 84 ALA A N 1
ATOM 662 C CA . ALA A 1 84 ? 2.078 -2.423 -7.694 1.00 71.25 84 ALA A CA 1
ATOM 663 C C . ALA A 1 84 ? 2.682 -1.174 -8.349 1.00 71.25 84 ALA A C 1
ATOM 665 O O . ALA A 1 84 ? 2.439 -0.937 -9.530 1.00 71.25 84 ALA A O 1
ATOM 666 N N . PHE A 1 85 ? 3.518 -0.427 -7.618 1.00 73.56 85 PHE A N 1
ATOM 667 C CA . PHE A 1 85 ? 4.230 0.729 -8.164 1.00 73.56 85 PHE A CA 1
ATOM 668 C C . PHE A 1 85 ? 5.264 0.331 -9.228 1.00 73.56 85 PHE A C 1
ATOM 670 O O . PHE A 1 85 ? 5.387 0.991 -10.249 1.00 73.56 85 PHE A O 1
ATOM 677 N N . GLN A 1 86 ? 5.955 -0.790 -9.043 1.00 74.00 86 GLN A N 1
ATOM 678 C CA . GLN A 1 86 ? 6.915 -1.362 -9.984 1.00 74.00 86 GLN A CA 1
ATOM 679 C C . GLN A 1 86 ? 6.213 -1.857 -11.250 1.00 74.00 86 GLN A C 1
ATOM 681 O O . GLN A 1 86 ? 6.659 -1.548 -12.348 1.00 74.00 86 GLN A O 1
ATOM 686 N N . VAL A 1 87 ? 5.079 -2.555 -11.119 1.00 79.50 87 VAL A N 1
ATOM 687 C CA . VAL A 1 87 ? 4.236 -2.953 -12.260 1.00 79.50 87 VAL A CA 1
ATOM 688 C C . VAL A 1 87 ? 3.703 -1.731 -13.001 1.00 79.50 87 VAL A C 1
ATOM 690 O O . VAL A 1 87 ? 3.738 -1.706 -14.228 1.00 79.50 87 VAL A O 1
ATOM 693 N N . TRP A 1 88 ? 3.249 -0.706 -12.276 1.00 84.06 88 TRP A N 1
ATOM 694 C CA . TRP A 1 88 ? 2.857 0.568 -12.872 1.00 84.06 88 TRP A CA 1
ATOM 695 C C . TRP A 1 88 ? 4.036 1.235 -13.595 1.00 84.06 88 TRP A C 1
ATOM 697 O O . TRP A 1 88 ? 3.888 1.653 -14.739 1.00 84.06 88 TRP A O 1
ATOM 707 N N . GLY A 1 89 ? 5.222 1.256 -12.986 1.00 82.62 89 GLY A N 1
ATOM 708 C CA . GLY A 1 89 ? 6.446 1.788 -13.579 1.00 82.62 89 GLY A CA 1
ATOM 709 C C . GLY A 1 89 ? 6.845 1.058 -14.861 1.00 82.62 89 GLY A C 1
ATOM 710 O O . GLY A 1 89 ? 7.168 1.708 -15.849 1.00 82.62 89 GLY A O 1
ATOM 711 N N . PHE A 1 90 ? 6.742 -0.274 -14.893 1.00 83.56 90 PHE A N 1
ATOM 712 C CA . PHE A 1 90 ? 6.961 -1.068 -16.107 1.00 83.56 90 PHE A CA 1
ATOM 713 C C . PHE A 1 90 ? 5.938 -0.766 -17.209 1.00 83.56 90 PHE A C 1
ATOM 715 O O . PHE A 1 90 ? 6.271 -0.819 -18.391 1.00 83.56 90 PHE A O 1
ATOM 722 N N . GLU A 1 91 ? 4.692 -0.463 -16.836 1.00 84.00 91 GLU A N 1
ATOM 723 C CA . GLU A 1 91 ? 3.624 -0.117 -17.779 1.00 84.00 91 GLU A CA 1
ATOM 724 C C . GLU A 1 91 ? 3.760 1.309 -18.333 1.00 84.00 91 GLU A C 1
ATOM 726 O O . GLU A 1 91 ? 3.476 1.525 -19.510 1.00 84.00 91 GLU A O 1
ATOM 731 N N . VAL A 1 92 ? 4.182 2.271 -17.508 1.00 87.38 92 VAL A N 1
ATOM 732 C CA . VAL A 1 92 ? 4.277 3.694 -17.880 1.00 87.38 92 VAL A CA 1
ATOM 733 C C . VAL A 1 92 ? 5.615 4.042 -18.526 1.00 87.38 92 VAL A C 1
ATOM 735 O O . VAL A 1 92 ? 5.662 4.910 -19.395 1.00 87.38 92 VAL A O 1
ATOM 738 N N . ILE A 1 93 ? 6.699 3.369 -18.133 1.00 84.31 93 ILE A N 1
ATOM 739 C CA . ILE A 1 93 ? 8.054 3.636 -18.616 1.00 84.31 93 ILE A CA 1
ATOM 740 C C . ILE A 1 93 ? 8.587 2.355 -19.284 1.00 84.31 93 ILE A C 1
ATOM 742 O O . ILE A 1 93 ? 9.191 1.516 -18.611 1.00 84.31 93 ILE A O 1
ATOM 746 N N . PRO A 1 94 ? 8.404 2.184 -20.612 1.00 81.38 94 PRO A N 1
ATOM 747 C CA . PRO A 1 94 ? 8.787 0.961 -21.325 1.00 81.38 94 PRO A CA 1
ATOM 748 C C . PRO A 1 94 ? 10.252 0.561 -21.130 1.00 81.38 94 PRO A C 1
ATOM 750 O O . PRO A 1 94 ? 10.536 -0.618 -20.954 1.00 81.38 94 PRO A O 1
ATOM 753 N N . LEU A 1 95 ? 11.158 1.545 -21.059 1.00 79.44 95 LEU A N 1
ATOM 754 C CA . LEU A 1 95 ? 12.585 1.339 -20.785 1.00 79.44 95 LEU A CA 1
ATOM 755 C C . LEU A 1 95 ? 12.833 0.618 -19.449 1.00 79.44 95 LEU A C 1
ATOM 757 O O . LEU A 1 95 ? 13.675 -0.274 -19.378 1.00 79.4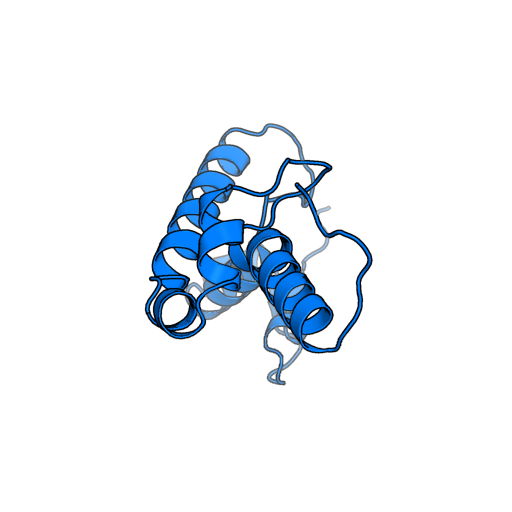4 95 LEU A O 1
ATOM 761 N N . LEU A 1 96 ? 12.094 0.977 -18.391 1.00 75.81 96 LEU A N 1
ATOM 762 C CA . LEU A 1 96 ? 12.159 0.297 -17.092 1.00 75.81 96 LEU A CA 1
ATOM 763 C C . LEU A 1 96 ? 11.594 -1.122 -17.185 1.00 75.81 96 LEU A C 1
ATOM 765 O O . LEU A 1 96 ? 12.176 -2.044 -16.621 1.00 75.81 96 LEU A O 1
ATOM 769 N N . GLY A 1 97 ? 10.492 -1.304 -17.917 1.00 76.94 97 GLY A N 1
ATOM 770 C CA . GLY A 1 97 ? 9.965 -2.628 -18.236 1.00 76.94 97 GLY A CA 1
ATOM 771 C C . GLY A 1 97 ? 11.041 -3.497 -18.883 1.00 76.94 97 GLY A C 1
ATOM 772 O O . GLY A 1 97 ? 11.487 -4.461 -18.279 1.00 76.94 97 GLY A O 1
ATOM 773 N N . GLU A 1 98 ? 11.541 -3.108 -20.052 1.00 79.88 98 GLU A N 1
ATOM 774 C CA . GLU A 1 98 ? 12.542 -3.862 -20.821 1.00 79.88 98 GLU A CA 1
ATOM 775 C C . GLU A 1 98 ? 13.819 -4.181 -20.031 1.00 79.88 98 GLU A C 1
ATOM 777 O O . GLU A 1 98 ? 14.383 -5.263 -20.193 1.00 79.88 98 GLU A O 1
ATOM 782 N N . SER A 1 99 ? 14.245 -3.272 -19.149 1.00 78.81 99 SER A N 1
ATOM 783 C CA . SER A 1 99 ? 15.482 -3.422 -18.373 1.00 78.81 99 SER A CA 1
ATOM 784 C C . SER A 1 99 ? 15.356 -4.395 -17.197 1.00 78.81 99 SER A C 1
ATOM 786 O O . SER A 1 99 ? 16.355 -4.982 -16.788 1.00 78.81 99 SER A O 1
ATOM 788 N N . PHE A 1 100 ? 14.156 -4.568 -16.630 1.00 77.88 100 PHE A N 1
ATOM 789 C CA . PHE A 1 100 ? 13.974 -5.289 -15.361 1.00 77.88 100 PHE A CA 1
ATOM 790 C C . PHE A 1 100 ? 12.913 -6.405 -15.407 1.00 77.88 100 PHE A C 1
ATOM 792 O O . PHE A 1 100 ? 12.913 -7.287 -14.542 1.00 77.88 100 PHE A O 1
ATOM 799 N N . ALA A 1 101 ? 12.009 -6.418 -16.392 1.00 82.56 101 ALA A N 1
ATOM 800 C CA . ALA A 1 101 ? 10.919 -7.387 -16.480 1.00 82.56 101 ALA A CA 1
ATOM 801 C C . ALA A 1 101 ? 10.372 -7.613 -17.900 1.00 82.56 101 ALA A C 1
ATOM 803 O O . ALA A 1 101 ? 10.104 -6.704 -18.674 1.00 82.56 101 ALA A O 1
ATOM 804 N N . THR A 1 102 ? 10.048 -8.860 -18.224 1.00 85.00 102 THR A N 1
ATOM 805 C CA . THR A 1 102 ? 9.321 -9.190 -19.453 1.00 85.00 102 THR A CA 1
ATOM 806 C C . THR A 1 102 ? 7.828 -9.283 -19.177 1.00 85.00 102 THR A C 1
ATOM 808 O O . THR A 1 102 ? 7.386 -9.989 -18.264 1.00 85.00 102 THR A O 1
ATOM 811 N N . ARG A 1 103 ? 7.020 -8.619 -20.005 1.00 86.62 103 ARG A N 1
ATOM 812 C CA . ARG A 1 103 ? 5.567 -8.773 -19.958 1.00 86.62 103 ARG A CA 1
ATOM 813 C C . ARG A 1 103 ? 5.155 -10.122 -20.553 1.00 86.62 103 ARG A C 1
ATOM 815 O O . ARG A 1 103 ? 5.364 -10.373 -21.734 1.00 86.62 103 ARG A O 1
ATOM 822 N N . VAL A 1 104 ? 4.534 -10.975 -19.743 1.00 89.44 104 VAL A N 1
ATOM 823 C CA . VAL A 1 104 ? 4.103 -12.342 -20.091 1.00 89.44 104 VAL A CA 1
ATOM 824 C C . VAL A 1 104 ? 2.592 -12.480 -20.306 1.00 89.44 104 VAL A C 1
ATOM 826 O O . VAL A 1 104 ? 2.116 -13.555 -20.663 1.00 89.44 104 VAL A O 1
ATOM 829 N N . GLY A 1 105 ? 1.809 -11.419 -20.090 1.00 88.19 105 GLY A N 1
ATOM 830 C CA . GLY A 1 105 ? 0.354 -11.474 -20.248 1.00 88.19 105 GLY A CA 1
ATOM 831 C C . GLY A 1 105 ? -0.345 -10.116 -20.227 1.00 88.19 105 GLY A C 1
ATOM 832 O O . GLY A 1 105 ? 0.289 -9.064 -20.157 1.00 88.19 105 GLY A O 1
ATOM 833 N N . ARG A 1 106 ? -1.682 -10.142 -20.297 1.00 87.12 106 ARG A N 1
ATOM 834 C CA . ARG A 1 106 ? -2.563 -8.958 -20.189 1.00 87.12 106 ARG A CA 1
ATOM 835 C C . ARG A 1 106 ? -3.799 -9.203 -19.306 1.00 87.12 106 ARG A C 1
ATOM 837 O O . ARG A 1 106 ? -4.852 -8.622 -19.536 1.00 87.12 106 ARG A O 1
ATOM 844 N N . ARG A 1 107 ? -3.692 -10.101 -18.328 1.00 86.12 107 ARG A N 1
ATOM 845 C CA . ARG A 1 107 ? -4.786 -10.522 -17.438 1.00 86.12 107 ARG A CA 1
ATOM 846 C C . ARG A 1 107 ? -4.938 -9.595 -16.230 1.00 86.12 107 ARG A C 1
ATOM 848 O O . ARG A 1 107 ? -4.053 -8.798 -15.928 1.00 86.12 107 ARG A O 1
ATOM 855 N N . ILE A 1 108 ? -6.051 -9.721 -15.520 1.00 81.75 108 ILE A N 1
ATOM 856 C CA . ILE A 1 108 ? -6.228 -9.129 -14.191 1.00 81.75 108 ILE A CA 1
ATOM 857 C C . ILE A 1 108 ? -6.053 -10.258 -13.161 1.00 81.75 108 ILE A C 1
ATOM 859 O O . ILE A 1 108 ? -6.573 -11.349 -13.399 1.00 81.75 108 ILE A O 1
ATOM 863 N N . PRO A 1 109 ? -5.324 -10.034 -12.050 1.00 75.88 109 PRO A N 1
ATOM 864 C CA . PRO A 1 109 ? -4.629 -8.796 -11.681 1.00 75.88 109 PRO A CA 1
ATOM 865 C C . PRO A 1 109 ? -3.352 -8.536 -12.499 1.00 75.88 109 PRO A C 1
ATOM 867 O O . PRO A 1 109 ? -2.607 -9.461 -12.824 1.00 75.88 109 PRO A O 1
ATOM 870 N N . ARG A 1 110 ? -3.088 -7.251 -12.813 1.00 81.56 110 ARG A N 1
ATOM 871 C CA . ARG A 1 110 ? -1.982 -6.810 -13.698 1.00 81.56 110 ARG A CA 1
ATOM 872 C C . ARG A 1 110 ? -0.608 -7.278 -13.231 1.00 81.56 110 ARG A C 1
ATOM 874 O O . ARG A 1 110 ? 0.270 -7.518 -14.053 1.00 81.56 110 ARG A O 1
ATOM 881 N N . LEU A 1 111 ? -0.464 -7.466 -11.924 1.00 79.94 111 LEU A N 1
ATOM 882 C CA . LEU A 1 111 ? 0.730 -7.998 -11.289 1.00 79.94 111 LEU A CA 1
ATOM 883 C C . LEU A 1 111 ? 1.186 -9.343 -11.884 1.00 79.94 111 LEU A C 1
ATOM 885 O O . LEU A 1 111 ? 2.378 -9.567 -12.056 1.00 79.94 111 LEU A O 1
ATOM 889 N N . LEU A 1 112 ? 0.251 -10.217 -12.270 1.00 81.75 112 LEU A N 1
ATOM 890 C CA . LEU A 1 112 ? 0.561 -11.555 -12.796 1.00 81.75 112 LEU A CA 1
ATOM 891 C C . LEU A 1 112 ? 1.060 -11.545 -14.248 1.00 81.75 112 LEU A C 1
ATOM 893 O O . LEU A 1 112 ? 1.330 -12.599 -14.825 1.00 81.75 112 LEU A O 1
ATOM 897 N N . ASN A 1 113 ? 1.137 -10.367 -14.864 1.00 86.69 113 ASN A N 1
ATOM 898 C CA . ASN A 1 113 ? 1.550 -10.213 -16.252 1.00 86.69 113 ASN A CA 1
ATOM 899 C C . ASN A 1 113 ? 3.030 -9.905 -16.418 1.00 86.69 113 ASN A C 1
ATOM 901 O O . ASN A 1 113 ? 3.462 -9.740 -17.556 1.00 86.69 113 ASN A O 1
ATOM 905 N N . TRP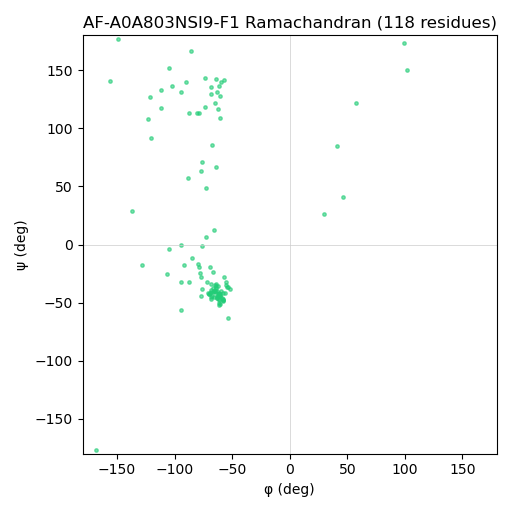 A 1 114 ? 3.793 -9.800 -15.336 1.00 84.19 114 TRP A N 1
ATOM 906 C CA . TRP A 1 114 ? 5.188 -9.388 -15.385 1.00 84.19 114 TRP A CA 1
ATOM 907 C C . TRP A 1 114 ? 6.072 -10.479 -14.793 1.00 84.19 114 TRP A C 1
ATOM 909 O O . TRP A 1 114 ? 5.834 -10.959 -13.687 1.00 84.19 114 TRP A O 1
ATOM 919 N N . LYS A 1 115 ? 7.087 -10.893 -15.552 1.00 83.94 115 LYS A N 1
ATOM 920 C CA . LYS A 1 115 ? 8.119 -11.827 -15.109 1.00 83.94 115 LYS A CA 1
ATOM 921 C C . LYS A 1 115 ? 9.429 -11.064 -15.006 1.00 83.94 115 LYS A C 1
ATOM 923 O O . LYS A 1 115 ? 9.918 -10.558 -16.011 1.00 83.94 115 LYS A O 1
ATOM 928 N N . LEU A 1 116 ? 9.984 -10.987 -13.803 1.00 79.25 116 LEU A N 1
ATOM 929 C CA . LEU A 1 116 ? 11.258 -10.311 -13.576 1.00 79.25 116 LEU A CA 1
ATOM 930 C C . LEU A 1 116 ? 12.381 -11.029 -14.328 1.00 79.25 116 LEU A C 1
ATOM 932 O O . LEU A 1 116 ? 12.403 -12.265 -14.406 1.00 79.25 116 LEU A O 1
ATOM 936 N N . LEU A 1 117 ? 13.311 -10.251 -14.875 1.00 76.94 117 LEU A N 1
ATOM 937 C CA . LEU A 1 117 ? 14.554 -10.798 -15.397 1.00 76.94 117 LEU A CA 1
ATOM 938 C C . LEU A 1 117 ? 15.363 -11.313 -14.201 1.00 76.94 117 LEU A C 1
ATOM 940 O O . LEU A 1 117 ? 15.514 -10.616 -13.198 1.00 76.94 117 LEU A O 1
ATOM 944 N N . LYS A 1 118 ? 15.841 -12.560 -14.263 1.00 56.91 118 LYS A N 1
ATOM 945 C CA . LYS A 1 118 ? 16.828 -13.020 -13.281 1.00 56.91 118 LYS A CA 1
ATOM 946 C C . LYS A 1 118 ? 18.080 -12.179 -13.508 1.00 56.91 118 LYS A C 1
ATOM 948 O O . LYS A 1 118 ? 18.598 -12.195 -14.623 1.00 56.91 118 LYS A O 1
ATOM 953 N N . ASN A 1 119 ? 18.545 -11.467 -12.485 1.00 48.00 119 ASN A N 1
ATOM 954 C CA . ASN A 1 119 ? 19.888 -10.901 -12.547 1.00 48.00 119 ASN A CA 1
ATOM 955 C C . ASN A 1 119 ? 20.895 -12.044 -12.790 1.00 48.00 119 ASN A C 1
ATOM 957 O O . ASN A 1 119 ? 20.678 -13.139 -12.252 1.00 48.00 119 ASN A O 1
ATOM 961 N N . PRO A 1 120 ? 21.938 -11.822 -13.609 1.00 40.75 120 PRO A N 1
ATOM 962 C CA . PRO A 1 120 ? 23.086 -12.721 -13.667 1.00 40.75 120 PRO A CA 1
ATOM 963 C C . PRO A 1 120 ? 23.773 -12.853 -12.301 1.00 40.75 120 PRO A C 1
ATOM 965 O O . PRO A 1 120 ? 23.663 -11.913 -11.476 1.00 40.75 120 PRO A O 1
#

InterPro domains:
  IPR015410 Domain of unknown function DUF1985 [PF09331] (5-63)

pLDDT: mean 77.87, std 14.38, range [39.25, 96.62]

Se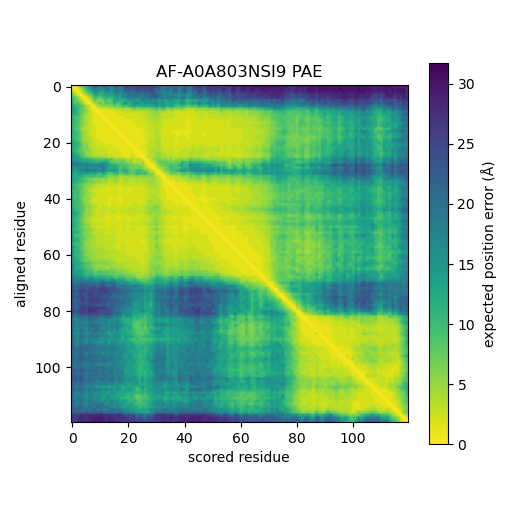quence (120 aa):
MLFGTIKDDDDAIKIAKVFTVTNILESKRGSTAVDELIMKLVDDEEDFDKYPWGRRSFDETIKGLISAQECDKKGYELCGFPLAFQVWGFEVIPLLGESFATRVGRRIPRLLNWKLLKNP

Foldseek 3Di:
DPDPDPDDVLSVQLVVQQCCLCCAQLVDDDPDDRDVVSVVLSVPVVSVVPPPSVVSSVVSLVVLVVVVVVDPDPDPCSRHPVLVVLLVCCVVPVVSCVVFWDQQDDDPPSSVRTDTDPDD

S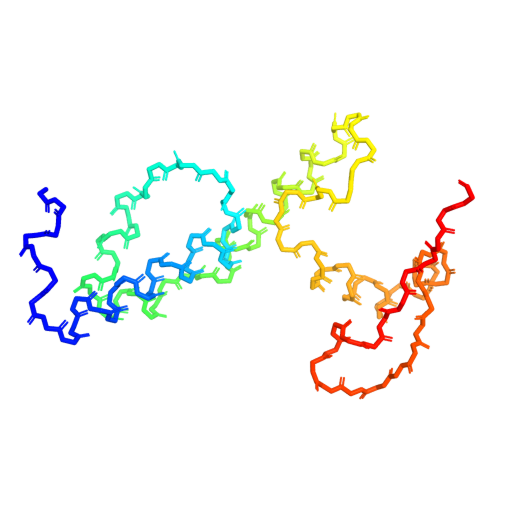econdary structure (DSSP, 8-state):
---SS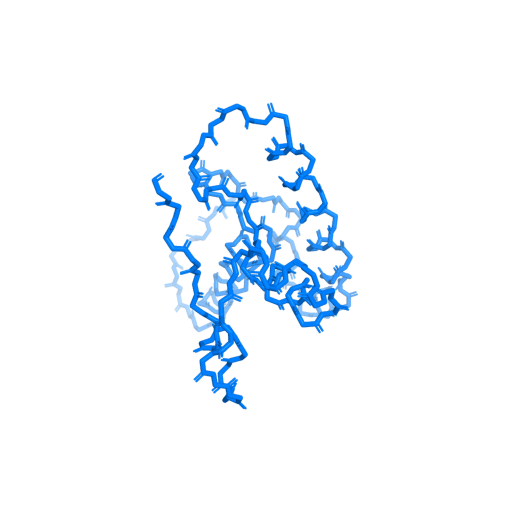--SHHHHHHHHHHHIIIIIIS---SSPPPPHHHHHHHH-HHHHHHS-HHHHHHHHHHHHHHHHHH----SS--SSSHHHHHHHHHHH-HHHHHHHEEE---PSSGGGGEEEPPP-

Mean predicted aligned error: 10.59 Å